Protein AF-A0A2N3EMU0-F1 (afdb_monomer_lite)

Structure (mmCIF, N/CA/C/O backbone):
data_AF-A0A2N3EMU0-F1
#
_entry.id   AF-A0A2N3EMU0-F1
#
loop_
_atom_site.group_PDB
_atom_site.id
_atom_site.type_symbol
_atom_site.label_atom_id
_atom_site.label_alt_id
_atom_site.label_comp_id
_atom_site.label_asym_id
_atom_site.label_entity_id
_atom_site.label_seq_id
_atom_site.pdbx_PDB_ins_code
_atom_sit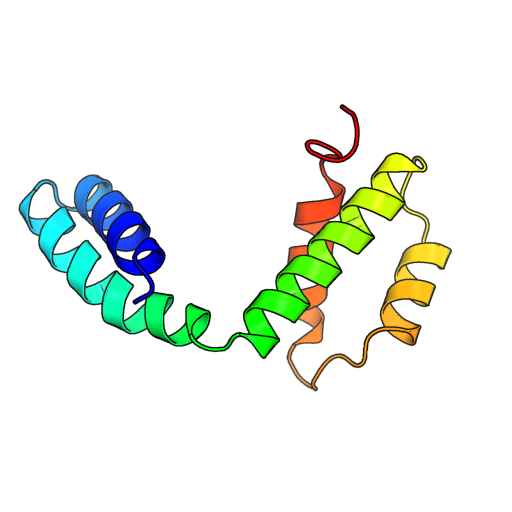e.Cartn_x
_atom_site.Cartn_y
_atom_site.Cartn_z
_atom_site.occupancy
_atom_site.B_iso_or_equiv
_atom_site.auth_seq_id
_atom_site.auth_comp_id
_atom_site.auth_asym_id
_atom_site.auth_atom_id
_atom_site.pdbx_PDB_model_num
ATOM 1 N N . MET A 1 1 ? 3.023 13.043 -15.543 1.00 58.41 1 MET A N 1
ATOM 2 C CA . MET A 1 1 ? 3.727 11.777 -15.843 1.00 58.41 1 MET A CA 1
ATOM 3 C C . MET A 1 1 ? 4.099 11.144 -14.519 1.00 58.41 1 MET A C 1
ATOM 5 O O . MET A 1 1 ? 4.732 11.828 -13.725 1.00 58.41 1 MET A O 1
ATOM 9 N N . SER A 1 2 ? 3.684 9.905 -14.253 1.00 74.50 2 SER A N 1
ATOM 10 C CA . SER A 1 2 ? 4.200 9.188 -13.084 1.00 74.50 2 SER A CA 1
ATOM 11 C C . SER A 1 2 ? 5.671 8.843 -13.348 1.00 74.50 2 SER A C 1
ATOM 13 O O . SER A 1 2 ? 6.024 8.400 -14.440 1.00 74.50 2 SER A O 1
ATOM 15 N N . ILE A 1 3 ? 6.541 9.198 -12.403 1.00 85.19 3 ILE A N 1
ATOM 16 C CA . ILE A 1 3 ? 7.993 8.944 -12.444 1.00 85.19 3 ILE A CA 1
ATOM 17 C C . ILE A 1 3 ? 8.339 7.768 -11.513 1.00 85.19 3 ILE A C 1
ATOM 19 O O . ILE A 1 3 ? 9.394 7.146 -11.640 1.00 85.19 3 ILE A O 1
ATOM 23 N N . TRP A 1 4 ? 7.420 7.418 -10.611 1.00 89.25 4 TRP A N 1
ATOM 24 C CA . TRP A 1 4 ? 7.617 6.419 -9.570 1.00 89.25 4 TRP A CA 1
ATOM 25 C C . TRP A 1 4 ? 7.809 5.009 -10.122 1.00 89.25 4 TRP A C 1
ATOM 27 O O . TRP A 1 4 ? 8.689 4.295 -9.647 1.00 89.25 4 TRP A O 1
ATOM 37 N N . GLY A 1 5 ? 7.076 4.628 -11.169 1.00 89.31 5 GLY A N 1
ATOM 38 C CA . GLY A 1 5 ? 7.242 3.339 -11.830 1.00 89.31 5 GLY A CA 1
ATOM 39 C C . GLY A 1 5 ? 8.609 3.192 -12.487 1.00 89.31 5 GLY A C 1
ATOM 40 O O . GLY A 1 5 ? 9.232 2.140 -12.365 1.00 89.31 5 GLY A O 1
ATOM 41 N N . LYS A 1 6 ? 9.134 4.259 -13.103 1.00 92.94 6 LYS A N 1
ATOM 42 C CA . LYS A 1 6 ? 10.493 4.269 -13.671 1.00 92.94 6 LYS A CA 1
ATOM 43 C C . LYS A 1 6 ? 11.559 4.104 -12.597 1.00 92.94 6 LYS A C 1
ATOM 45 O O . LYS A 1 6 ? 12.469 3.309 -12.788 1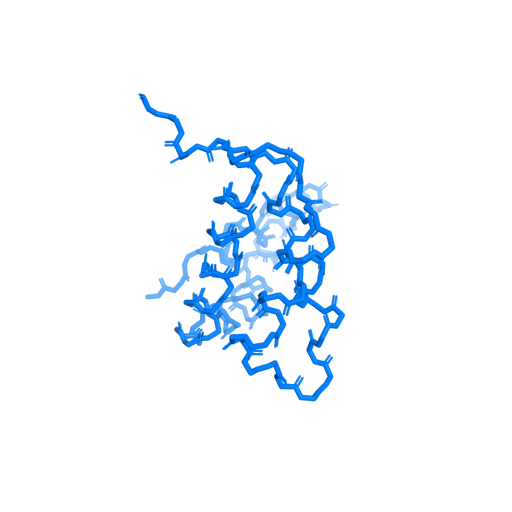.00 92.94 6 LYS A O 1
ATOM 50 N N . ILE A 1 7 ? 11.449 4.828 -11.480 1.00 93.00 7 ILE A N 1
ATOM 51 C CA . ILE A 1 7 ? 12.424 4.756 -10.380 1.00 93.00 7 ILE A CA 1
ATOM 52 C C . ILE A 1 7 ? 12.391 3.371 -9.726 1.00 93.00 7 ILE A C 1
ATOM 54 O O . ILE A 1 7 ? 13.437 2.740 -9.587 1.00 93.00 7 ILE A O 1
ATOM 58 N N . ALA A 1 8 ? 11.202 2.874 -9.371 1.00 92.12 8 ALA A N 1
ATOM 59 C CA . ALA A 1 8 ? 11.045 1.561 -8.750 1.00 92.12 8 ALA A CA 1
ATOM 60 C C . ALA A 1 8 ? 11.534 0.441 -9.681 1.00 92.12 8 ALA A C 1
ATOM 62 O O . ALA A 1 8 ? 12.326 -0.411 -9.277 1.00 92.12 8 ALA A O 1
ATOM 63 N N . GLY A 1 9 ? 11.119 0.484 -10.950 1.00 92.25 9 GLY A N 1
ATOM 64 C CA . GLY A 1 9 ? 11.545 -0.468 -11.967 1.00 92.25 9 GLY A CA 1
ATOM 65 C C . GLY A 1 9 ? 13.051 -0.424 -12.223 1.00 92.25 9 GLY A C 1
ATOM 66 O O . GLY A 1 9 ? 13.688 -1.473 -12.281 1.00 92.25 9 GLY A O 1
ATOM 67 N N . ALA A 1 10 ? 13.644 0.770 -12.315 1.00 95.12 10 ALA A N 1
ATOM 68 C CA . ALA A 1 10 ? 15.086 0.930 -12.486 1.00 95.12 10 ALA A CA 1
ATOM 69 C C . ALA A 1 10 ? 15.871 0.392 -11.288 1.00 95.12 10 ALA A C 1
ATOM 71 O O . ALA A 1 10 ? 16.875 -0.285 -11.482 1.00 95.12 10 ALA A O 1
ATOM 72 N N . GLY A 1 11 ? 15.411 0.656 -10.061 1.00 95.69 11 GLY A N 1
ATOM 73 C CA . GLY A 1 11 ? 16.054 0.171 -8.840 1.00 95.69 11 GLY A CA 1
ATOM 74 C C . GLY A 1 11 ? 16.068 -1.355 -8.755 1.00 95.69 11 GLY A C 1
ATOM 75 O O . GLY A 1 11 ? 17.124 -1.953 -8.549 1.00 95.69 11 GLY A O 1
ATOM 76 N N . VAL A 1 12 ? 14.918 -1.997 -8.993 1.00 95.06 12 VAL A N 1
ATOM 77 C CA . VAL A 1 12 ? 14.821 -3.468 -9.037 1.00 95.06 12 VAL A CA 1
ATOM 78 C C . VAL A 1 12 ? 15.670 -4.034 -10.176 1.00 95.06 12 VAL A C 1
ATOM 80 O O . VAL A 1 12 ? 16.440 -4.972 -9.974 1.00 95.06 12 VAL A O 1
ATOM 83 N N . GLY A 1 13 ? 15.574 -3.440 -11.366 1.00 95.50 13 GLY A N 1
ATOM 84 C CA . GLY A 1 13 ? 16.349 -3.852 -12.530 1.00 95.50 13 GLY A CA 1
ATOM 85 C C . GLY A 1 13 ? 17.860 -3.748 -12.311 1.00 95.50 13 GLY A C 1
ATOM 86 O O . GLY A 1 13 ? 18.600 -4.647 -12.709 1.00 95.50 13 GLY A O 1
ATOM 87 N N . LEU A 1 14 ? 18.319 -2.696 -11.630 1.00 97.06 14 LEU A N 1
ATOM 88 C CA . LEU A 1 14 ? 19.721 -2.504 -11.265 1.00 97.06 14 LEU A CA 1
ATOM 89 C C . LEU A 1 14 ? 20.209 -3.603 -10.318 1.00 97.06 14 LEU A C 1
ATOM 91 O O . LEU A 1 14 ? 21.282 -4.161 -10.536 1.00 97.06 14 LEU A O 1
ATOM 95 N N . ALA A 1 15 ? 19.418 -3.923 -9.291 1.00 96.88 15 ALA A N 1
ATOM 96 C CA . ALA A 1 15 ? 19.770 -4.931 -8.295 1.00 96.88 15 ALA A CA 1
ATOM 97 C C . ALA A 1 15 ? 19.889 -6.342 -8.897 1.00 96.88 15 ALA A C 1
ATOM 99 O O . ALA A 1 15 ? 20.742 -7.118 -8.476 1.00 96.88 15 ALA A O 1
ATOM 100 N N . VAL A 1 16 ? 19.055 -6.668 -9.890 1.00 95.88 16 VAL A N 1
ATOM 101 C CA . VAL A 1 16 ? 19.031 -8.000 -10.521 1.00 95.88 16 VAL A CA 1
ATOM 102 C C . VAL A 1 16 ? 20.021 -8.115 -11.685 1.00 95.88 16 VAL A C 1
ATOM 104 O O . VAL A 1 16 ? 20.625 -9.168 -11.870 1.00 95.88 16 VAL A O 1
ATOM 107 N N . GLY A 1 17 ? 20.182 -7.059 -12.487 1.00 92.56 17 GLY A N 1
ATOM 108 C CA . GLY A 1 17 ? 20.873 -7.128 -13.782 1.00 92.56 17 GLY A CA 1
ATOM 109 C C . GLY A 1 17 ? 21.887 -6.015 -14.048 1.00 92.56 17 GLY A C 1
ATOM 110 O O . GLY A 1 17 ? 22.296 -5.831 -15.197 1.00 92.56 17 GLY A O 1
ATOM 111 N N . GLY A 1 18 ? 22.280 -5.242 -13.033 1.00 94.25 18 GLY A N 1
ATOM 112 C CA . GLY A 1 18 ? 23.240 -4.151 -13.184 1.00 94.25 18 GLY A CA 1
ATOM 113 C C . GLY A 1 18 ? 22.726 -3.018 -14.089 1.00 94.25 18 GLY A C 1
ATOM 114 O O . GLY A 1 18 ? 21.516 -2.830 -14.226 1.00 94.25 18 GLY A O 1
ATOM 115 N N . PRO A 1 19 ? 23.613 -2.231 -14.724 1.00 95.75 19 PRO A N 1
ATOM 116 C CA . PRO A 1 19 ? 23.213 -1.035 -15.474 1.00 95.75 19 PRO A CA 1
ATOM 117 C C . PRO A 1 19 ? 22.218 -1.297 -16.619 1.00 95.75 19 PRO A C 1
ATOM 119 O O . PRO A 1 19 ? 21.306 -0.503 -16.839 1.00 95.75 19 PRO A O 1
ATOM 122 N N . LEU A 1 20 ? 22.349 -2.426 -17.326 1.00 94.69 20 LEU A N 1
ATOM 123 C CA . LEU A 1 20 ? 21.403 -2.814 -18.382 1.00 94.69 20 LEU A CA 1
ATOM 124 C C . LEU A 1 20 ? 20.057 -3.256 -17.801 1.00 94.69 20 LEU A C 1
ATOM 126 O O . LEU A 1 20 ? 19.006 -2.878 -18.322 1.00 94.69 20 LEU A O 1
ATOM 130 N N . GLY A 1 21 ? 20.086 -4.000 -16.691 1.00 95.25 21 GLY A N 1
ATOM 131 C CA . GLY A 1 21 ? 18.886 -4.342 -15.939 1.00 95.25 21 GLY A CA 1
ATOM 132 C C . GLY A 1 21 ? 18.145 -3.096 -15.458 1.00 95.25 21 GLY A C 1
ATOM 133 O O . GLY A 1 21 ? 16.924 -3.053 -15.553 1.00 95.25 21 GLY A O 1
ATOM 134 N N . ALA A 1 22 ? 18.857 -2.048 -15.038 1.00 96.56 22 ALA A N 1
ATOM 135 C CA . ALA A 1 22 ? 18.261 -0.779 -14.624 1.00 96.56 22 ALA A CA 1
ATOM 136 C C . ALA A 1 22 ? 17.479 -0.096 -15.757 1.00 96.56 22 ALA A C 1
ATOM 138 O O . ALA A 1 22 ? 16.358 0.361 -15.547 1.00 96.56 22 ALA A O 1
ATOM 139 N N . LEU A 1 23 ? 18.031 -0.061 -16.974 1.00 95.12 23 LEU A N 1
ATOM 140 C CA . LEU A 1 23 ? 17.346 0.521 -18.134 1.00 95.12 23 LEU A CA 1
ATOM 141 C C . LEU A 1 23 ? 16.101 -0.284 -18.520 1.00 95.12 23 LEU A C 1
ATOM 143 O O . LEU A 1 23 ? 15.025 0.288 -18.701 1.00 95.12 23 LEU A O 1
ATOM 147 N N . LEU A 1 24 ? 16.228 -1.612 -18.601 1.00 94.88 24 LEU A N 1
ATOM 148 C CA . LEU A 1 24 ? 15.099 -2.498 -18.899 1.00 94.88 24 LEU A CA 1
ATOM 149 C C . LEU A 1 24 ? 14.021 -2.416 -17.815 1.00 94.88 24 LEU A C 1
ATOM 151 O O . LEU A 1 24 ? 12.833 -2.308 -18.118 1.00 94.88 24 LEU A O 1
ATOM 155 N N . GLY A 1 25 ? 14.441 -2.399 -16.553 1.00 94.62 25 GLY A N 1
ATOM 156 C CA . GLY A 1 25 ? 13.576 -2.249 -15.396 1.00 94.62 25 GLY A CA 1
ATOM 157 C C . GLY A 1 25 ? 12.836 -0.915 -15.399 1.00 94.62 25 GLY A C 1
ATOM 158 O O . GLY A 1 25 ? 11.640 -0.894 -15.132 1.00 94.62 25 GLY A O 1
ATOM 159 N N . ALA A 1 26 ? 13.490 0.188 -15.776 1.00 93.94 26 ALA A N 1
ATOM 160 C CA . ALA A 1 26 ? 12.846 1.496 -15.889 1.00 93.94 26 ALA A CA 1
ATOM 161 C C . ALA A 1 26 ? 11.705 1.492 -16.919 1.00 93.94 26 ALA A C 1
ATOM 163 O O . ALA A 1 26 ? 10.628 2.031 -16.661 1.00 93.94 26 ALA A O 1
ATOM 164 N N . VAL A 1 27 ? 11.929 0.864 -18.080 1.00 92.88 27 VAL A N 1
ATOM 165 C CA . VAL A 1 27 ? 10.914 0.739 -19.139 1.00 92.88 27 VAL A CA 1
ATOM 166 C C . VAL A 1 27 ? 9.769 -0.165 -18.685 1.00 92.88 27 VAL A C 1
ATOM 168 O O . VAL A 1 27 ? 8.604 0.210 -18.814 1.00 92.88 27 VAL A O 1
ATOM 171 N N . ALA A 1 28 ? 10.081 -1.324 -18.103 1.00 91.62 28 ALA A N 1
ATOM 172 C CA . ALA A 1 28 ? 9.073 -2.245 -17.584 1.00 91.62 28 ALA A CA 1
ATOM 173 C C . ALA A 1 28 ? 8.233 -1.601 -16.467 1.00 91.62 28 ALA A C 1
ATOM 175 O O . ALA A 1 28 ? 7.004 -1.668 -16.493 1.00 91.62 28 ALA A O 1
ATOM 176 N N . GLY A 1 29 ? 8.880 -0.907 -15.529 1.00 90.88 29 GLY A N 1
ATOM 177 C CA . GLY A 1 29 ? 8.224 -0.172 -14.452 1.00 90.88 29 GLY A CA 1
ATOM 178 C C . GLY A 1 29 ? 7.333 0.959 -14.964 1.00 90.88 29 GLY A C 1
ATOM 179 O O . GLY A 1 29 ? 6.240 1.161 -14.440 1.00 90.88 29 GLY A O 1
ATOM 180 N N . HIS A 1 30 ? 7.721 1.636 -16.048 1.00 90.00 30 HIS A N 1
ATOM 181 C CA . HIS A 1 30 ? 6.855 2.621 -16.695 1.00 90.00 30 HIS A CA 1
ATOM 182 C C . HIS A 1 30 ? 5.564 2.004 -17.250 1.00 90.00 30 HIS A C 1
ATOM 184 O O . HIS A 1 30 ? 4.490 2.584 -17.142 1.00 90.00 30 HIS A O 1
ATOM 190 N N . ILE A 1 31 ? 5.637 0.817 -17.847 1.00 88.56 31 ILE A N 1
ATOM 191 C CA . ILE A 1 31 ? 4.460 0.199 -18.473 1.00 88.56 31 ILE A CA 1
ATOM 192 C C . ILE A 1 31 ? 3.538 -0.428 -17.424 1.00 88.56 31 ILE A C 1
ATOM 194 O O . ILE A 1 31 ? 2.317 -0.312 -17.533 1.00 88.56 31 ILE A O 1
ATOM 198 N N . VAL A 1 32 ? 4.114 -1.095 -16.422 1.00 86.19 32 VAL A N 1
ATOM 199 C CA . VAL A 1 32 ? 3.360 -1.885 -15.439 1.00 86.19 32 VAL A CA 1
ATOM 200 C C . VAL A 1 32 ? 2.901 -1.033 -14.257 1.00 86.19 32 VAL A C 1
ATOM 202 O O . VAL A 1 32 ? 1.742 -1.111 -13.862 1.00 86.19 32 VAL A O 1
ATOM 205 N N . ILE A 1 33 ? 3.789 -0.211 -13.694 1.00 83.94 33 ILE A N 1
ATOM 206 C CA . ILE A 1 33 ? 3.529 0.506 -12.438 1.00 83.94 33 ILE A CA 1
ATOM 207 C C . ILE A 1 33 ? 2.906 1.873 -12.716 1.00 83.94 33 ILE A C 1
ATOM 209 O O . ILE A 1 33 ? 1.893 2.210 -12.109 1.00 83.94 33 ILE A O 1
ATOM 213 N N . ASP A 1 34 ? 3.448 2.657 -13.656 1.00 84.50 34 ASP A N 1
ATOM 214 C CA . ASP A 1 34 ? 2.919 4.011 -13.882 1.00 84.50 34 ASP A CA 1
ATOM 215 C C . ASP A 1 34 ? 1.480 4.002 -14.407 1.00 84.50 34 ASP A C 1
ATOM 217 O O . ASP A 1 34 ? 0.729 4.916 -14.083 1.00 84.50 34 ASP A O 1
ATOM 221 N N . ARG A 1 35 ? 1.063 2.973 -15.160 1.00 79.25 35 ARG A N 1
ATOM 222 C CA . ARG A 1 35 ? -0.345 2.813 -15.562 1.00 79.25 35 ARG A CA 1
ATOM 223 C C . ARG A 1 35 ? -1.273 2.578 -14.376 1.00 79.25 35 ARG A C 1
ATOM 225 O O . ARG A 1 35 ? -2.353 3.150 -14.348 1.00 79.25 35 ARG A O 1
ATOM 232 N N . ALA A 1 36 ? -0.857 1.767 -13.407 1.00 77.62 36 ALA A N 1
ATOM 233 C CA . ALA A 1 36 ? -1.652 1.532 -12.205 1.00 77.62 36 ALA A CA 1
ATOM 234 C C . ALA A 1 36 ? -1.743 2.801 -11.339 1.00 77.62 36 ALA A C 1
ATOM 236 O O . ALA A 1 36 ? -2.793 3.103 -10.789 1.00 77.62 36 ALA A O 1
ATOM 237 N N . LEU A 1 37 ? -0.660 3.583 -11.273 1.00 82.06 37 LEU A N 1
ATOM 238 C CA . LEU A 1 37 ? -0.607 4.850 -10.533 1.00 82.06 37 LEU A CA 1
ATOM 239 C C . LEU A 1 37 ? -1.263 6.035 -11.262 1.00 82.06 37 LEU A C 1
ATOM 241 O O . LEU A 1 37 ? -1.375 7.114 -10.685 1.00 82.06 37 LEU A O 1
ATOM 245 N N . GLN A 1 38 ? -1.662 5.875 -12.526 1.00 83.44 38 GLN A N 1
ATOM 246 C CA . GLN A 1 38 ? -2.426 6.893 -13.255 1.00 83.44 38 GLN A CA 1
ATOM 247 C C . GLN A 1 38 ? -3.891 6.943 -12.827 1.00 83.44 38 GLN A C 1
ATOM 249 O O . GLN A 1 38 ? -4.543 7.964 -13.048 1.00 83.44 38 GLN A O 1
ATOM 254 N N . ASP A 1 39 ? -4.400 5.871 -12.222 1.00 85.38 39 ASP A N 1
ATOM 255 C CA . ASP A 1 39 ? -5.745 5.851 -11.675 1.00 85.38 39 ASP A CA 1
ATOM 256 C C . ASP A 1 39 ? -5.769 6.582 -10.324 1.00 85.38 39 ASP A C 1
ATOM 258 O O . ASP A 1 39 ? -5.490 6.021 -9.260 1.00 85.38 39 ASP A O 1
ATOM 262 N N . SER A 1 40 ? -6.062 7.881 -10.385 1.00 83.94 40 SER A N 1
ATOM 263 C CA . SER A 1 40 ? -6.123 8.754 -9.212 1.00 83.94 40 SER A CA 1
ATOM 264 C C . SER A 1 40 ? -7.136 8.282 -8.168 1.00 83.94 40 SER A C 1
ATOM 266 O O . SER A 1 40 ? -6.934 8.547 -6.986 1.00 83.94 40 SER A O 1
ATOM 268 N N . GLU A 1 41 ? -8.207 7.593 -8.572 1.00 85.00 41 GLU A N 1
ATOM 269 C CA . GLU A 1 41 ? -9.231 7.092 -7.653 1.00 85.00 41 GLU A CA 1
ATOM 270 C C . GLU A 1 41 ? -8.687 5.922 -6.828 1.00 85.00 41 GLU A C 1
ATOM 272 O O . GLU A 1 41 ? -8.831 5.897 -5.602 1.00 85.00 41 GLU A O 1
ATOM 277 N N . VAL A 1 42 ? -7.958 5.009 -7.473 1.00 84.50 42 VAL A N 1
ATOM 278 C CA . VAL A 1 42 ? -7.256 3.912 -6.793 1.00 84.50 42 VAL A CA 1
ATOM 279 C C . VAL A 1 42 ? -6.182 4.454 -5.851 1.00 84.50 42 VAL A C 1
ATOM 281 O O . VAL A 1 42 ? -6.130 4.060 -4.685 1.00 84.50 42 VAL A O 1
ATOM 284 N N . VAL A 1 43 ? -5.344 5.386 -6.320 1.00 87.94 43 VAL A N 1
ATOM 285 C CA . VAL A 1 43 ? -4.268 5.977 -5.503 1.00 87.94 43 VAL A CA 1
ATOM 286 C C . VAL A 1 43 ? -4.836 6.703 -4.285 1.00 87.94 43 VAL A C 1
ATOM 288 O O . VAL A 1 43 ? -4.349 6.506 -3.170 1.00 87.94 43 VAL A O 1
ATOM 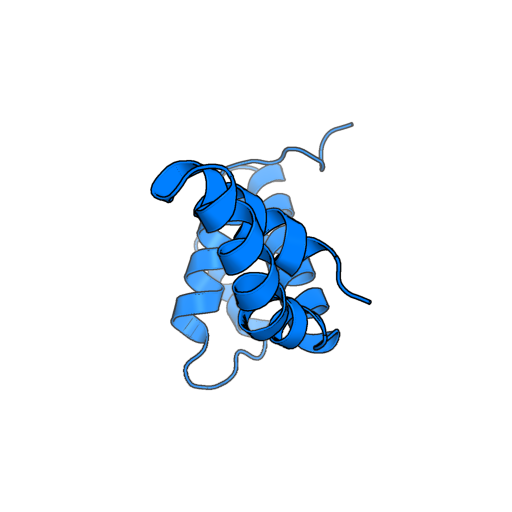291 N N . PHE A 1 44 ? -5.885 7.506 -4.476 1.00 89.25 44 PHE A N 1
ATOM 292 C CA . PHE A 1 44 ? -6.567 8.194 -3.384 1.00 89.25 44 PHE A CA 1
ATOM 293 C C . PHE A 1 44 ? -7.167 7.207 -2.379 1.00 89.25 44 PHE A C 1
ATOM 295 O O . PHE A 1 44 ? -6.979 7.366 -1.175 1.00 89.25 44 PHE A O 1
ATOM 302 N N . THR A 1 45 ? -7.825 6.153 -2.863 1.00 89.06 45 THR A N 1
ATOM 303 C CA . THR A 1 45 ? -8.423 5.123 -2.005 1.00 89.06 45 THR A CA 1
ATOM 304 C C . THR A 1 45 ? -7.361 4.416 -1.167 1.00 89.06 45 THR A C 1
ATOM 306 O O . THR A 1 45 ? -7.525 4.280 0.042 1.00 89.06 45 THR A O 1
ATOM 309 N N . ILE A 1 46 ? -6.232 4.025 -1.767 1.00 90.56 46 ILE A N 1
ATOM 310 C CA . ILE A 1 46 ? -5.103 3.417 -1.044 1.00 90.56 46 ILE A CA 1
ATOM 311 C C . ILE A 1 46 ? -4.562 4.371 0.026 1.00 90.56 46 ILE A C 1
ATOM 313 O O . ILE A 1 46 ? -4.309 3.942 1.152 1.00 90.56 46 ILE A O 1
ATOM 317 N N . ALA A 1 47 ? -4.400 5.655 -0.307 1.00 91.56 47 ALA A N 1
ATOM 318 C CA . ALA A 1 47 ? -3.932 6.662 0.639 1.00 91.56 47 ALA A CA 1
ATOM 319 C C . ALA A 1 47 ? -4.900 6.827 1.819 1.00 91.56 47 ALA A C 1
ATOM 321 O O . ALA A 1 47 ? -4.459 6.885 2.966 1.00 91.56 47 ALA A O 1
ATOM 322 N N . LEU A 1 48 ? -6.208 6.840 1.553 1.00 92.19 48 LEU A N 1
ATOM 323 C CA . LEU A 1 48 ? -7.232 6.958 2.585 1.00 92.19 48 LEU A CA 1
ATOM 324 C C . LEU A 1 48 ? -7.243 5.730 3.507 1.00 92.19 48 LEU A C 1
ATOM 326 O O . LEU A 1 48 ? -7.236 5.890 4.723 1.00 92.19 48 LEU A O 1
ATOM 330 N N . ILE A 1 49 ? -7.162 4.518 2.945 1.00 92.56 49 ILE A N 1
ATOM 331 C CA . ILE A 1 49 ? -7.049 3.266 3.713 1.00 92.56 49 ILE A CA 1
ATOM 332 C C . ILE A 1 49 ? -5.819 3.302 4.623 1.00 92.56 49 ILE A C 1
ATOM 334 O O . ILE A 1 49 ? -5.906 2.979 5.808 1.00 92.56 49 ILE A O 1
ATOM 338 N N . ALA A 1 50 ? -4.668 3.698 4.074 1.00 92.50 50 ALA A N 1
ATOM 339 C CA . ALA A 1 50 ? -3.425 3.765 4.829 1.00 92.50 50 ALA A CA 1
ATOM 340 C C . ALA A 1 50 ? -3.507 4.787 5.971 1.00 92.50 50 ALA A C 1
ATOM 342 O O . ALA A 1 50 ? -3.058 4.506 7.081 1.00 92.50 50 ALA A O 1
ATOM 343 N N . LEU A 1 51 ? -4.109 5.952 5.723 1.00 92.00 51 LEU A N 1
ATOM 344 C CA . LEU A 1 51 ? -4.280 6.986 6.737 1.00 92.00 51 LEU A CA 1
ATOM 345 C C . LEU A 1 51 ? -5.243 6.547 7.848 1.00 92.00 51 LEU A C 1
ATOM 347 O O . LEU A 1 51 ? -4.921 6.716 9.020 1.00 92.00 51 LEU A O 1
ATOM 351 N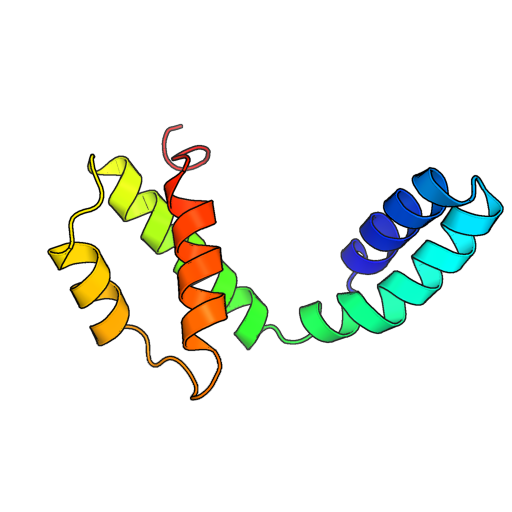 N . SER A 1 52 ? -6.379 5.931 7.502 1.00 91.12 52 SER A N 1
ATOM 352 C CA . SER A 1 52 ? -7.323 5.382 8.484 1.00 91.12 52 SER A CA 1
ATOM 353 C C . SER A 1 52 ? -6.665 4.337 9.385 1.00 91.12 52 SER A C 1
ATOM 355 O O . SER A 1 52 ? -6.837 4.382 10.600 1.00 91.12 52 SER A O 1
ATOM 357 N N . ALA A 1 53 ? -5.858 3.441 8.811 1.00 92.06 53 ALA A N 1
ATOM 358 C CA . ALA A 1 53 ? -5.125 2.432 9.571 1.00 92.06 53 ALA A CA 1
ATOM 359 C C . ALA A 1 53 ? -4.083 3.047 10.521 1.00 92.06 53 ALA A C 1
ATOM 361 O O . ALA A 1 53 ? -3.928 2.588 11.651 1.00 92.06 53 ALA A O 1
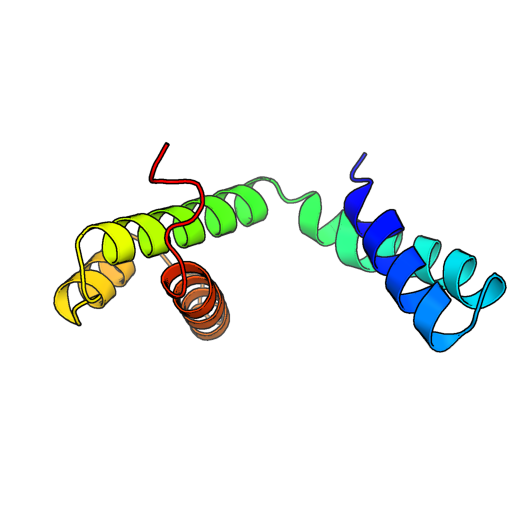ATOM 362 N N . LYS A 1 54 ? -3.385 4.103 10.080 1.00 91.50 54 LYS A N 1
ATOM 363 C CA . LYS A 1 54 ? -2.444 4.851 10.927 1.00 91.50 54 LYS A CA 1
ATOM 364 C C . LYS A 1 54 ? -3.150 5.578 12.070 1.00 91.50 54 LYS A C 1
ATOM 366 O O . LYS A 1 54 ? -2.645 5.547 13.183 1.00 91.50 54 LYS A O 1
ATOM 371 N N . MET A 1 55 ? -4.309 6.182 11.809 1.00 88.75 55 MET A N 1
ATOM 372 C CA . MET A 1 55 ? -5.126 6.851 12.826 1.00 88.75 55 MET A CA 1
ATOM 373 C C . MET A 1 55 ? -5.599 5.859 13.895 1.00 88.75 55 MET A C 1
ATOM 375 O O . MET A 1 55 ? -5.330 6.069 15.071 1.00 88.75 55 MET A O 1
ATOM 379 N N . ALA A 1 56 ? -6.165 4.719 13.482 1.00 90.00 56 ALA A N 1
ATOM 380 C CA . ALA A 1 56 ? -6.549 3.6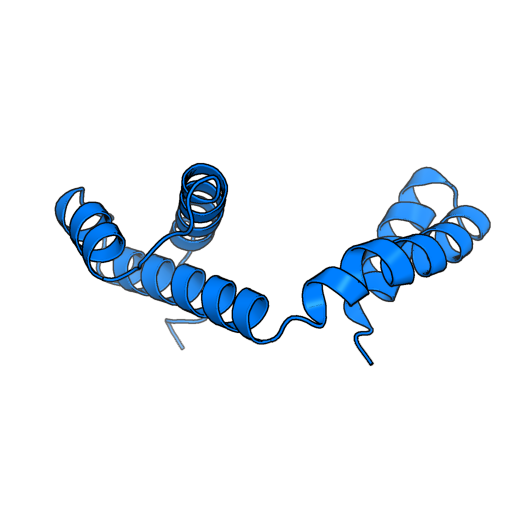50 14.409 1.00 90.00 56 ALA A CA 1
ATOM 381 C C . ALA A 1 56 ? -5.354 3.144 15.238 1.00 90.00 56 ALA A C 1
ATOM 383 O O . ALA A 1 56 ? -5.489 2.796 16.406 1.00 90.00 56 ALA A O 1
ATOM 384 N N . LYS A 1 57 ? -4.148 3.110 14.649 1.00 90.62 57 LYS A N 1
ATOM 385 C CA . LYS A 1 57 ? -2.938 2.724 15.382 1.00 90.62 57 LYS A CA 1
ATOM 386 C C . LYS A 1 57 ? -2.450 3.803 16.354 1.00 90.62 57 LYS A C 1
ATOM 388 O O . LYS A 1 57 ? -1.912 3.456 17.403 1.00 90.62 57 LYS A O 1
ATOM 393 N N . ALA A 1 58 ? -2.600 5.079 16.015 1.00 88.62 58 ALA A N 1
ATOM 394 C CA . ALA A 1 58 ? -2.218 6.188 16.885 1.00 88.62 58 ALA A CA 1
ATOM 395 C C . ALA A 1 58 ? -3.071 6.248 18.156 1.00 88.62 58 ALA A C 1
ATOM 397 O O . ALA A 1 58 ? -2.553 6.567 19.223 1.00 88.62 58 ALA A O 1
ATOM 398 N N . ASP A 1 59 ? -4.333 5.832 18.062 1.00 81.12 59 ASP A N 1
ATOM 399 C CA . ASP A 1 59 ? -5.243 5.747 19.204 1.00 81.12 59 ASP A CA 1
ATOM 400 C C . ASP A 1 59 ? -4.948 4.533 20.124 1.00 81.12 59 ASP A C 1
ATOM 402 O O . ASP A 1 59 ? -5.508 4.433 21.219 1.00 81.12 59 ASP A O 1
ATOM 406 N N . GLY A 1 60 ? -4.023 3.633 19.735 1.00 86.31 60 GLY A N 1
ATOM 407 C CA . GLY A 1 60 ? -3.500 2.551 20.578 1.00 86.31 60 GLY A CA 1
ATOM 408 C C . GLY A 1 60 ? -3.334 1.194 19.877 1.00 86.31 60 GLY A C 1
ATOM 409 O O . GLY A 1 60 ? -2.586 1.029 18.906 1.00 86.31 60 GLY A O 1
ATOM 410 N N . GLU A 1 61 ? -3.937 0.148 20.440 1.00 87.06 61 GLU A N 1
ATOM 411 C CA . GLU A 1 61 ? -4.055 -1.149 19.766 1.00 87.06 61 GLU A CA 1
ATOM 412 C C . GLU A 1 61 ? -5.317 -1.165 18.907 1.00 87.06 61 GLU A C 1
ATOM 414 O O . GLU A 1 61 ? -6.406 -0.913 19.410 1.00 87.06 61 GLU A O 1
ATOM 419 N N . VAL A 1 62 ? -5.168 -1.508 17.624 1.00 90.25 62 VAL A N 1
ATOM 420 C CA . VAL A 1 62 ? -6.304 -1.602 16.702 1.00 90.25 62 VAL A CA 1
ATOM 421 C C . VAL A 1 62 ? -7.220 -2.748 17.130 1.00 90.25 62 VAL A C 1
ATOM 423 O O . VAL A 1 62 ? -6.827 -3.917 17.128 1.00 90.25 62 VAL A O 1
ATOM 426 N N . SER A 1 63 ? -8.455 -2.403 17.465 1.00 90.62 63 SER A N 1
ATOM 427 C CA . SER A 1 63 ? -9.511 -3.301 17.918 1.00 90.62 63 SER A CA 1
ATOM 428 C C . SER A 1 63 ? -10.318 -3.898 16.760 1.00 90.62 63 SER A C 1
ATOM 430 O O . SER A 1 63 ? -10.413 -3.341 15.664 1.00 90.62 63 SER A O 1
ATOM 432 N N . GLU A 1 64 ? -10.997 -5.022 17.009 1.00 88.94 64 GLU A N 1
ATOM 433 C CA . GLU A 1 64 ? -11.924 -5.591 16.019 1.00 88.94 64 GLU A CA 1
ATOM 434 C C . GLU A 1 64 ? -13.102 -4.661 15.693 1.00 88.94 64 GLU A C 1
ATOM 436 O O . GLU A 1 64 ? -13.678 -4.743 14.608 1.00 88.94 64 GLU A O 1
ATOM 441 N N . SER A 1 65 ? -13.511 -3.808 16.637 1.00 89.88 65 SER A N 1
ATOM 442 C CA . SER A 1 65 ? -14.545 -2.795 16.405 1.00 89.88 65 SER A CA 1
ATOM 443 C C . SER A 1 65 ? -14.117 -1.774 15.359 1.00 89.88 65 SER A C 1
ATOM 445 O O . SER A 1 65 ? -14.924 -1.423 14.506 1.00 89.88 65 SER A O 1
ATOM 447 N N . GLU A 1 66 ? -12.857 -1.342 15.377 1.00 88.88 66 GLU A N 1
ATOM 448 C CA . GLU A 1 66 ? -12.336 -0.382 14.399 1.00 88.88 66 GLU A CA 1
ATOM 449 C C . GLU A 1 66 ? -12.184 -1.009 13.016 1.00 88.88 66 GLU A C 1
ATOM 451 O O . GLU A 1 66 ? -12.522 -0.378 12.018 1.00 88.88 66 GLU A O 1
ATOM 456 N N . ILE A 1 67 ? -11.755 -2.274 12.948 1.00 88.31 67 ILE A N 1
ATOM 457 C CA . ILE A 1 67 ? -11.687 -3.015 11.679 1.00 88.31 67 ILE A CA 1
ATOM 458 C C . ILE A 1 67 ? -13.087 -3.143 11.064 1.00 88.31 67 ILE A C 1
ATOM 460 O O . ILE A 1 67 ? -13.263 -2.849 9.884 1.00 88.31 67 ILE A O 1
ATOM 464 N N . ARG A 1 68 ? -14.099 -3.514 11.863 1.00 89.81 68 ARG A N 1
ATOM 465 C CA . ARG A 1 68 ? -15.495 -3.570 11.396 1.00 89.81 68 ARG A CA 1
ATOM 466 C C . ARG A 1 68 ? -16.010 -2.207 10.946 1.00 89.81 68 ARG A C 1
ATOM 468 O O . ARG A 1 68 ? -16.606 -2.114 9.881 1.00 89.81 68 ARG A O 1
ATOM 475 N N . ALA A 1 69 ? -15.750 -1.152 11.717 1.00 90.06 69 ALA A N 1
ATOM 476 C CA . ALA A 1 69 ? -16.159 0.202 11.351 1.00 90.06 69 ALA A CA 1
ATOM 477 C C . ALA A 1 69 ? -15.529 0.642 10.020 1.00 90.06 69 ALA A C 1
ATOM 479 O O . ALA A 1 69 ? -16.202 1.222 9.168 1.00 90.06 69 ALA A O 1
ATOM 480 N N . PHE A 1 70 ? -14.253 0.321 9.804 1.00 90.19 70 PHE A N 1
ATOM 481 C CA . PHE A 1 70 ? -13.587 0.550 8.528 1.00 90.19 70 PHE A CA 1
ATOM 482 C C . PHE A 1 70 ? -14.278 -0.210 7.379 1.00 90.19 70 PHE A C 1
ATOM 484 O O . PHE A 1 70 ? -14.572 0.390 6.346 1.00 90.19 70 PHE A O 1
ATOM 491 N N . GLU A 1 71 ? -14.593 -1.494 7.554 1.00 87.81 71 GLU A N 1
ATOM 492 C CA . GLU A 1 71 ? -15.286 -2.303 6.537 1.00 87.81 71 GLU A CA 1
ATOM 493 C C . GLU A 1 71 ? -16.713 -1.811 6.234 1.00 87.81 71 GLU A C 1
ATOM 495 O O . GLU A 1 71 ? -17.171 -1.928 5.099 1.00 87.81 71 GLU A O 1
ATOM 500 N N . GLU A 1 72 ? -17.413 -1.232 7.213 1.00 88.12 72 GLU A N 1
ATOM 501 C CA . GLU A 1 72 ? -18.746 -0.644 7.018 1.00 88.12 72 GLU A CA 1
ATOM 502 C C . GLU A 1 72 ? -18.701 0.671 6.229 1.00 88.12 72 GLU A C 1
ATOM 504 O O . GLU A 1 72 ? -19.578 0.941 5.402 1.00 88.12 72 GLU A O 1
ATOM 509 N N . ILE A 1 73 ? -17.682 1.498 6.474 1.00 87.56 73 ILE A N 1
ATOM 510 C CA . ILE A 1 73 ? -17.534 2.811 5.835 1.00 87.56 73 ILE A CA 1
ATOM 511 C C . ILE A 1 73 ? -17.003 2.665 4.402 1.00 87.56 73 ILE A C 1
ATOM 513 O O . ILE A 1 73 ? -17.427 3.395 3.499 1.00 87.56 73 ILE A O 1
ATOM 517 N N . PHE A 1 74 ? -16.089 1.722 4.167 1.00 86.00 74 PHE A N 1
ATOM 518 C CA . PHE A 1 74 ? -15.464 1.528 2.864 1.00 86.00 74 PHE A CA 1
ATOM 519 C C . PHE A 1 74 ? -16.209 0.495 2.021 1.00 86.00 74 PHE A C 1
ATOM 521 O O . PHE A 1 74 ? -16.211 -0.701 2.296 1.00 86.00 74 PHE A O 1
ATOM 528 N N . LYS A 1 75 ? -16.761 0.941 0.890 1.00 82.94 75 LYS A N 1
ATOM 529 C CA . LYS A 1 75 ? -17.301 0.033 -0.128 1.00 82.94 75 LYS A CA 1
ATOM 530 C C . LYS A 1 75 ? -16.162 -0.596 -0.921 1.00 82.94 75 LYS A C 1
ATOM 532 O O . LYS A 1 75 ? -15.668 -0.013 -1.882 1.00 82.94 75 LYS A O 1
ATOM 537 N N . ILE A 1 76 ? -15.756 -1.794 -0.518 1.00 82.88 76 ILE A N 1
ATOM 538 C CA . ILE A 1 76 ? -14.680 -2.527 -1.183 1.00 82.88 76 ILE A CA 1
ATOM 539 C C . ILE A 1 76 ? -15.234 -3.264 -2.416 1.00 82.88 76 ILE A C 1
ATOM 541 O O . ILE A 1 76 ? -16.199 -4.025 -2.285 1.00 82.88 76 ILE A O 1
ATOM 545 N N . PRO A 1 77 ? -14.636 -3.093 -3.610 1.00 83.38 77 PRO A N 1
ATOM 546 C CA . PRO A 1 77 ? -15.027 -3.848 -4.793 1.00 83.38 77 PRO A CA 1
ATOM 547 C C . PRO A 1 77 ? -14.904 -5.369 -4.586 1.00 83.38 77 PRO A C 1
ATOM 549 O O . PRO A 1 77 ? -13.973 -5.835 -3.915 1.00 83.38 77 PRO A O 1
ATOM 552 N N . PRO A 1 78 ? -15.799 -6.176 -5.186 1.00 81.56 78 PRO A N 1
ATOM 553 C CA . PRO A 1 78 ? -15.693 -7.628 -5.119 1.00 81.56 78 PRO A CA 1
ATOM 554 C C . PRO A 1 78 ? -14.348 -8.084 -5.702 1.00 81.56 78 PRO A C 1
ATOM 556 O O . PRO A 1 78 ? -14.006 -7.755 -6.833 1.00 81.56 78 PRO A O 1
ATOM 559 N N . GLY A 1 79 ? -13.581 -8.837 -4.912 1.00 87.69 79 GLY A N 1
ATOM 560 C CA . GLY A 1 79 ? -12.230 -9.293 -5.264 1.00 87.69 79 GLY A CA 1
ATOM 561 C C . GLY A 1 79 ? -11.088 -8.484 -4.635 1.00 87.69 79 GLY A C 1
ATOM 562 O O . GLY A 1 79 ? -9.991 -9.020 -4.495 1.00 87.69 79 GLY A O 1
ATOM 563 N N . GLU A 1 80 ? -11.341 -7.263 -4.150 1.00 87.56 80 GLU A N 1
ATOM 564 C CA . GLU A 1 80 ? -10.294 -6.391 -3.586 1.00 87.56 80 GLU A CA 1
ATOM 565 C C . GLU A 1 80 ? -10.135 -6.500 -2.063 1.00 87.56 80 GLU A C 1
ATOM 567 O O . GLU A 1 80 ? -9.137 -6.040 -1.509 1.00 87.56 80 GLU A O 1
ATOM 572 N N . ALA A 1 81 ? -11.054 -7.181 -1.370 1.00 88.38 81 ALA A N 1
ATOM 573 C CA . ALA A 1 81 ? -11.041 -7.327 0.093 1.00 88.38 81 ALA A CA 1
ATOM 574 C C . ALA A 1 81 ? -9.687 -7.800 0.646 1.00 88.38 81 ALA A C 1
ATOM 576 O O . ALA A 1 81 ? -9.168 -7.254 1.619 1.00 88.38 81 ALA A O 1
ATOM 577 N N . ARG A 1 82 ? -9.052 -8.773 -0.020 1.00 90.88 82 ARG A N 1
ATOM 578 C CA . ARG A 1 82 ? -7.737 -9.284 0.393 1.00 90.88 82 ARG A CA 1
ATOM 579 C C . ARG A 1 82 ? -6.621 -8.248 0.229 1.00 90.88 82 ARG A C 1
ATOM 581 O O . ARG A 1 82 ? -5.679 -8.245 1.022 1.00 90.88 82 ARG A O 1
ATOM 588 N N . ASN A 1 83 ? -6.693 -7.411 -0.803 1.00 89.94 83 ASN A N 1
ATOM 589 C CA . ASN A 1 83 ? -5.699 -6.372 -1.060 1.00 89.94 83 ASN A CA 1
ATOM 590 C C . ASN A 1 83 ? -5.872 -5.214 -0.076 1.00 89.94 83 ASN A C 1
ATOM 592 O O . ASN A 1 83 ? -4.889 -4.805 0.539 1.00 89.94 83 ASN A O 1
ATOM 596 N N . VAL A 1 84 ? -7.111 -4.778 0.165 1.00 91.56 84 VAL A N 1
ATOM 597 C CA . VAL A 1 84 ? -7.439 -3.764 1.177 1.00 91.56 84 VAL A CA 1
ATOM 598 C C . VAL A 1 84 ? -6.964 -4.202 2.561 1.00 91.56 84 VAL A C 1
ATOM 600 O O . VAL A 1 84 ? -6.206 -3.478 3.202 1.00 91.56 84 VAL A O 1
ATOM 603 N N . ALA A 1 85 ? -7.293 -5.428 2.981 1.00 90.81 85 ALA A N 1
ATOM 604 C CA . ALA A 1 85 ? -6.846 -5.970 4.263 1.00 90.81 85 ALA A CA 1
ATOM 605 C C . ALA A 1 85 ? -5.313 -6.041 4.380 1.00 90.81 85 ALA A C 1
ATOM 607 O O . ALA A 1 85 ? -4.760 -5.891 5.471 1.00 90.81 85 ALA A O 1
ATOM 608 N N . ARG A 1 86 ? -4.601 -6.268 3.266 1.00 92.25 86 ARG A N 1
ATOM 609 C CA . ARG A 1 86 ? -3.132 -6.248 3.242 1.00 92.25 86 ARG A CA 1
ATOM 610 C C . ARG A 1 86 ? -2.597 -4.833 3.431 1.00 92.25 86 ARG A C 1
ATOM 612 O O . ARG A 1 86 ? -1.722 -4.648 4.268 1.00 92.25 86 ARG A O 1
ATOM 619 N N . VAL A 1 87 ? -3.105 -3.864 2.670 1.00 92.44 87 VAL A N 1
ATOM 620 C CA . VAL A 1 87 ? -2.678 -2.458 2.762 1.00 92.44 87 VAL A CA 1
ATOM 621 C C . VAL A 1 87 ? -2.942 -1.917 4.164 1.00 92.44 87 VAL A C 1
ATOM 623 O O . VAL A 1 87 ? -2.026 -1.382 4.781 1.00 92.44 87 VAL A O 1
ATOM 626 N N . TYR A 1 88 ? -4.146 -2.140 4.697 1.00 92.81 88 TYR A N 1
ATOM 627 C CA . TYR A 1 88 ? -4.524 -1.735 6.050 1.00 92.81 88 TYR A CA 1
ATOM 628 C C . TYR A 1 88 ? -3.562 -2.315 7.094 1.00 92.81 88 TYR A C 1
ATOM 630 O O . TYR A 1 88 ? -2.998 -1.589 7.909 1.00 92.81 88 TYR A O 1
ATOM 638 N N . ARG A 1 89 ? -3.286 -3.624 7.011 1.00 92.44 89 ARG A N 1
ATOM 639 C CA . ARG A 1 89 ? -2.379 -4.310 7.939 1.00 92.44 89 ARG A CA 1
ATOM 640 C C . ARG A 1 89 ? -0.943 -3.805 7.868 1.00 92.44 89 ARG A C 1
ATOM 642 O O . ARG A 1 89 ? -0.274 -3.798 8.890 1.00 92.44 89 ARG A O 1
ATOM 649 N N . VAL A 1 90 ? -0.456 -3.433 6.687 1.00 93.38 90 VAL A N 1
ATOM 650 C CA . VAL A 1 90 ? 0.877 -2.830 6.542 1.00 93.38 90 VAL A CA 1
ATOM 651 C C . VAL A 1 90 ? 0.884 -1.431 7.153 1.00 93.38 90 VAL A C 1
ATOM 653 O O . VAL A 1 90 ? 1.786 -1.093 7.910 1.00 93.38 90 VAL A O 1
ATOM 656 N N . ALA A 1 91 ? -0.139 -0.627 6.873 1.00 92.75 91 ALA A N 1
ATOM 657 C CA . ALA A 1 91 ? -0.208 0.749 7.343 1.00 92.75 91 ALA A CA 1
ATOM 658 C C . ALA A 1 91 ? -0.375 0.866 8.870 1.00 92.75 91 ALA A C 1
ATOM 660 O O . ALA A 1 91 ? 0.234 1.747 9.466 1.00 92.75 91 ALA A O 1
ATOM 661 N N . GLN A 1 92 ? -1.114 -0.044 9.517 1.00 91.62 92 GLN A N 1
ATOM 662 C CA . GLN A 1 92 ? -1.281 -0.050 10.980 1.00 91.62 92 GLN A CA 1
ATOM 663 C C . GLN A 1 92 ? -0.018 -0.469 11.762 1.00 91.62 92 GLN A C 1
ATOM 665 O O . GLN A 1 92 ? -0.059 -0.523 12.987 1.00 91.62 92 GLN A O 1
ATOM 670 N N . GLN A 1 93 ? 1.080 -0.865 11.105 1.00 90.62 93 GLN A N 1
ATOM 671 C CA . GLN A 1 93 ? 2.299 -1.291 11.813 1.00 90.62 93 GLN A CA 1
ATOM 672 C C . GLN A 1 93 ? 3.070 -0.121 12.426 1.00 90.62 93 GLN A C 1
ATOM 674 O O . GLN A 1 93 ? 3.931 -0.348 13.273 1.00 90.62 93 GLN A O 1
ATOM 679 N N . ASP A 1 94 ? 2.778 1.107 12.001 1.00 85.69 94 ASP A N 1
ATOM 680 C CA . ASP A 1 94 ? 3.542 2.291 12.370 1.00 85.69 94 ASP A CA 1
ATOM 681 C C . ASP A 1 94 ? 2.695 3.565 12.239 1.00 85.69 94 ASP A C 1
ATOM 683 O O . ASP A 1 94 ? 1.927 3.721 11.290 1.00 85.69 94 ASP A O 1
ATOM 687 N N . VAL A 1 95 ? 2.895 4.520 13.143 1.00 84.00 95 VAL A N 1
ATOM 688 C CA . VAL A 1 95 ? 2.226 5.830 13.175 1.00 84.00 95 VAL A CA 1
ATOM 689 C C . VAL A 1 95 ? 3.074 6.951 12.573 1.00 84.00 95 VAL A C 1
ATOM 691 O O . VAL A 1 95 ? 2.623 8.093 12.540 1.00 84.00 95 VAL A O 1
ATOM 694 N N . ALA A 1 96 ? 4.274 6.658 12.050 1.00 77.50 96 ALA A N 1
ATOM 695 C CA . ALA A 1 96 ? 5.140 7.674 11.453 1.00 77.50 96 ALA A CA 1
ATOM 696 C C . ALA A 1 96 ? 4.372 8.558 10.455 1.00 77.50 96 ALA A C 1
ATOM 698 O O . ALA A 1 96 ? 3.672 8.050 9.568 1.00 77.50 96 ALA A O 1
ATOM 699 N N . GLY A 1 97 ? 4.496 9.875 10.633 1.00 67.19 97 GLY A N 1
ATOM 700 C CA . GLY A 1 97 ? 3.764 10.897 9.882 1.00 67.19 97 GLY A CA 1
ATOM 701 C C . GLY A 1 97 ? 2.481 11.419 10.547 1.00 67.19 97 GLY A C 1
ATOM 702 O O . GLY A 1 97 ? 1.932 12.391 10.038 1.00 67.19 97 GLY A O 1
ATOM 703 N N . PHE A 1 98 ? 2.008 10.816 11.646 1.00 67.06 98 PHE A N 1
ATOM 704 C CA . PHE A 1 98 ? 0.887 11.325 12.455 1.00 67.06 98 PHE A CA 1
ATOM 705 C C . PHE A 1 98 ? 1.356 12.156 13.661 1.00 67.06 98 PHE A C 1
ATOM 707 O O . PHE A 1 98 ? 0.791 13.211 13.932 1.00 67.06 98 PHE A O 1
ATOM 714 N N . GLU A 1 99 ? 2.412 11.717 14.349 1.00 57.50 99 GLU A N 1
ATOM 715 C CA . GLU A 1 99 ? 3.061 12.487 15.415 1.00 57.50 99 GLU A CA 1
ATOM 716 C C . GLU A 1 99 ? 4.143 13.393 14.805 1.00 57.50 99 GLU A C 1
ATOM 718 O O . GLU A 1 99 ? 5.058 12.908 14.130 1.00 57.50 99 GLU A O 1
ATOM 723 N N . ALA A 1 100 ? 4.002 14.705 15.007 1.00 50.31 100 ALA A N 1
ATOM 724 C CA . ALA A 1 100 ? 4.945 15.749 14.608 1.00 50.31 100 ALA A CA 1
ATOM 725 C C . ALA A 1 100 ? 5.395 16.549 15.833 1.00 50.31 100 ALA A C 1
ATOM 727 O O . ALA A 1 100 ? 4.535 16.805 16.709 1.00 50.31 100 ALA A O 1
#

Secondary structure (DSSP, 8-state):
---HHHHHHHHHHHHHHHHHHHHHHHHHHHHHHHHHHT-HHHHHHHHHHHHHHHHHHHTSSPPHHHHHHHHHHS-PPTTTHHHHHHHHHHHTT--BTTB-

pLDDT: mean 88.02, std 7.94, range [50.31, 97.06]

Sequence (100 aa):
MSIWGKIAGAGVGLAVGGPLGALLGAVAGHIVIDRALQDSEVVFTIALIALSAKMAKADGEVSESEIRAFEEIFKIPPGEARNVARVYRVAQQDVAGFEA

Radius of gyration: 16.81 Å; chains: 1; bounding box: 42×25×40 Å

Foldseek 3Di:
DDQPLLVVQLVVLCVVPNPVRSVVRSVVSCVPPVVVVVPPVVVVVLVVLLVLLLVCLVVPDNDPVSVVVVVVVDDAPVPCVVVSVVSSVVSNPDNPPVPD